Protein AF-A0A8S3ISN5-F1 (afdb_monomer)

Sequence (124 aa):
LTSLTKVQFEDLASYLFDSNIRNSSNRSIRTALAILLCKLRLGLSLNILAVLFQLPDKKAVSRSLKTVRTALITRFVPSNLGFNHITRQEIIDQNTSTMARRLMCDADSNTAIVVIDGTYLYIQ

Foldseek 3Di:
DLPDDPVVLVVLLVLVPPPPPDADPLDDSSLLSVLQSCCVPPVDDLQVSCVVSVNPDSVVNVVSNVRNVVSCVVRVCCCPPDPNNDDQVCQLPPVADQVNCVVPPVSDSNDGDDDDDCPPVDDD

Organism: NCBI:txid392030

Structure (mmCIF, N/CA/C/O backbone):
data_AF-A0A8S3ISN5-F1
#
_entry.id   AF-A0A8S3ISN5-F1
#
loop_
_atom_site.group_PDB
_atom_site.id
_atom_site.type_symbol
_atom_site.label_atom_id
_atom_site.label_alt_id
_atom_site.label_comp_id
_atom_site.label_asym_id
_atom_site.label_entity_id
_atom_site.label_seq_id
_atom_site.pdbx_PDB_ins_code
_atom_site.Cartn_x
_atom_site.Cartn_y
_atom_site.Cartn_z
_atom_site.occupancy
_atom_site.B_iso_or_equiv
_atom_site.auth_seq_id
_atom_site.auth_comp_id
_atom_site.auth_asym_id
_atom_site.auth_atom_id
_atom_site.pdbx_PDB_model_num
ATOM 1 N N . LEU A 1 1 ? -16.695 -1.354 -1.635 1.00 62.44 1 LEU A N 1
ATOM 2 C CA . LEU A 1 1 ? -16.077 -0.586 -0.524 1.00 62.44 1 LEU A CA 1
ATOM 3 C C . LEU A 1 1 ? -14.573 -0.366 -0.721 1.00 62.44 1 LEU A C 1
ATOM 5 O O . LEU A 1 1 ? -14.135 0.764 -0.576 1.00 62.44 1 LEU A O 1
ATOM 9 N N . THR A 1 2 ? -13.796 -1.384 -1.106 1.00 70.06 2 THR A N 1
ATOM 10 C CA . THR A 1 2 ? -12.320 -1.316 -1.206 1.00 70.06 2 THR A CA 1
ATOM 11 C C . THR A 1 2 ? -11.758 -1.294 -2.639 1.00 70.06 2 THR A C 1
ATOM 13 O O . THR A 1 2 ? -10.544 -1.270 -2.803 1.00 70.06 2 THR A O 1
ATOM 16 N N . SER A 1 3 ? -12.618 -1.329 -3.670 1.00 76.12 3 SER A N 1
ATOM 17 C CA . SER A 1 3 ? -12.301 -1.477 -5.115 1.00 76.12 3 SER A CA 1
ATOM 18 C C . SER A 1 3 ? -11.522 -2.729 -5.545 1.00 76.12 3 SER A C 1
ATOM 20 O O . SER A 1 3 ? -11.413 -2.969 -6.740 1.00 76.12 3 SER A O 1
ATOM 22 N N . LEU A 1 4 ? -11.046 -3.549 -4.609 1.00 88.50 4 LEU A N 1
ATOM 23 C CA . LEU A 1 4 ? -10.419 -4.838 -4.894 1.00 88.50 4 LEU A CA 1
ATOM 24 C C . LEU A 1 4 ? -11.471 -5.943 -5.028 1.00 88.50 4 LEU A C 1
ATOM 26 O O . LEU A 1 4 ? -12.465 -5.961 -4.293 1.00 88.50 4 LEU A O 1
ATOM 30 N N . THR A 1 5 ? -11.219 -6.897 -5.924 1.00 92.31 5 THR A N 1
ATOM 31 C CA . THR A 1 5 ? -11.933 -8.180 -5.923 1.00 92.31 5 THR A CA 1
ATOM 32 C C . THR A 1 5 ? -11.591 -8.980 -4.663 1.00 92.31 5 THR A C 1
ATOM 34 O O . THR A 1 5 ? -10.591 -8.718 -3.990 1.00 92.31 5 THR A O 1
ATOM 37 N N . LYS A 1 6 ? -12.399 -9.998 -4.343 1.00 89.94 6 LYS A N 1
ATOM 38 C CA . LYS A 1 6 ? -12.127 -10.889 -3.203 1.00 89.94 6 LYS A CA 1
ATOM 39 C C . LYS A 1 6 ? -10.752 -11.558 -3.316 1.00 89.94 6 LYS A C 1
ATOM 41 O O . LYS A 1 6 ? -10.039 -11.632 -2.325 1.00 89.94 6 LYS A O 1
ATOM 46 N N . VAL A 1 7 ? -10.382 -12.003 -4.518 1.00 93.94 7 VAL A N 1
ATOM 47 C CA . VAL A 1 7 ? -9.097 -12.673 -4.772 1.00 93.94 7 VAL A CA 1
ATOM 48 C C . VAL A 1 7 ? -7.934 -11.718 -4.516 1.00 93.94 7 VAL A C 1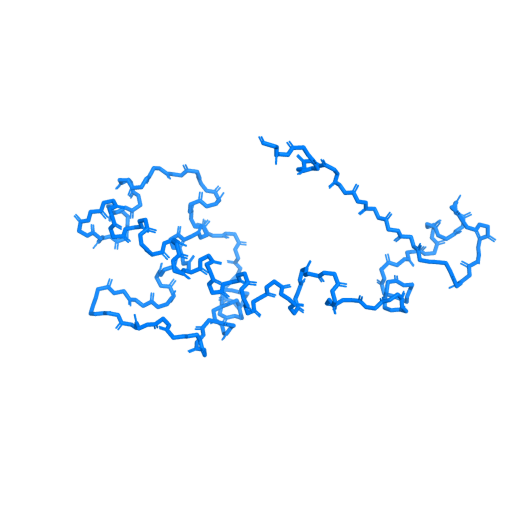
ATOM 50 O O . VAL A 1 7 ? -7.049 -12.046 -3.739 1.00 93.94 7 VAL A O 1
ATOM 53 N N . GLN A 1 8 ? -7.984 -10.505 -5.072 1.00 91.88 8 GLN A N 1
ATOM 54 C CA . GLN A 1 8 ? -6.950 -9.485 -4.846 1.00 91.88 8 GLN A CA 1
ATOM 55 C C . GLN A 1 8 ? -6.843 -9.067 -3.377 1.00 91.88 8 GLN A C 1
ATOM 57 O O . GLN A 1 8 ? -5.760 -8.764 -2.886 1.00 91.88 8 GLN A O 1
ATOM 62 N N . PHE A 1 9 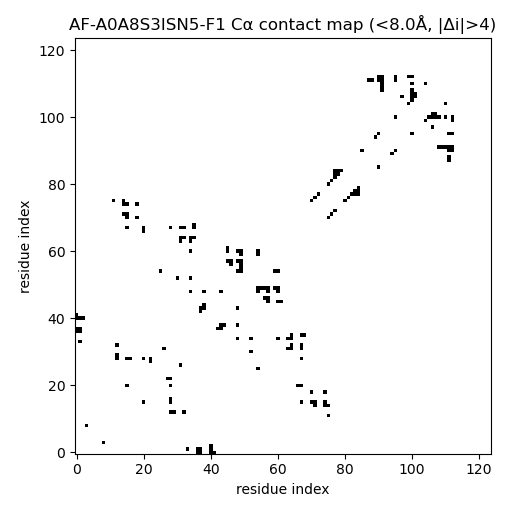? -7.969 -9.023 -2.662 1.00 92.81 9 PHE A N 1
ATOM 63 C CA . PHE A 1 9 ? -7.960 -8.714 -1.238 1.00 92.81 9 PHE A CA 1
ATOM 64 C C . PHE A 1 9 ? -7.261 -9.807 -0.421 1.00 92.81 9 PHE A C 1
ATOM 66 O O . PHE A 1 9 ? -6.469 -9.482 0.461 1.00 92.81 9 PHE A O 1
ATOM 73 N N . GLU A 1 10 ? -7.549 -11.081 -0.694 1.00 91.56 10 GLU A N 1
ATOM 74 C CA . GLU A 1 10 ? -6.899 -12.197 0.003 1.00 91.56 10 GLU A CA 1
ATOM 75 C C . GLU A 1 10 ? -5.416 -12.311 -0.366 1.00 91.56 10 GLU A C 1
ATOM 77 O O . GLU A 1 10 ? -4.597 -12.555 0.517 1.00 91.56 10 GLU A O 1
ATOM 82 N N . ASP A 1 11 ? -5.062 -12.049 -1.624 1.00 91.75 11 ASP A N 1
ATOM 83 C CA . ASP A 1 11 ? -3.672 -11.964 -2.071 1.00 91.75 11 ASP A CA 1
ATOM 84 C C . ASP A 1 11 ? -2.907 -10.876 -1.303 1.00 91.75 11 ASP A C 1
ATOM 86 O O . ASP A 1 11 ? -1.902 -11.156 -0.655 1.00 91.75 11 ASP A O 1
ATOM 90 N N . LEU A 1 12 ? -3.454 -9.659 -1.218 1.00 90.88 12 LEU A N 1
ATOM 91 C CA . LEU A 1 12 ? -2.860 -8.583 -0.419 1.00 90.88 12 LEU A CA 1
ATOM 92 C C . LEU A 1 12 ? -2.787 -8.927 1.080 1.00 90.88 12 LEU A C 1
ATOM 94 O O . LEU A 1 12 ? -1.824 -8.564 1.758 1.00 90.88 12 LEU A O 1
ATOM 98 N N . ALA A 1 13 ? -3.799 -9.615 1.614 1.00 90.69 13 ALA A N 1
ATOM 99 C CA . ALA A 1 13 ? -3.800 -10.069 3.001 1.00 90.69 13 ALA A CA 1
ATOM 100 C C . ALA A 1 13 ? -2.724 -11.135 3.266 1.00 90.69 13 ALA A C 1
ATOM 102 O O . ALA A 1 13 ? -2.210 -11.190 4.385 1.00 90.69 13 ALA A O 1
ATOM 103 N N . SER A 1 14 ? -2.347 -11.928 2.256 1.00 90.94 14 SER A N 1
ATOM 104 C CA . SER A 1 14 ? -1.326 -12.972 2.378 1.00 90.94 14 SER A CA 1
ATOM 105 C C . SER A 1 14 ? 0.037 -12.416 2.800 1.00 90.94 14 SER A C 1
ATOM 107 O O . SER A 1 14 ? 0.641 -12.932 3.738 1.00 90.94 14 SER A O 1
ATOM 109 N N . TYR A 1 15 ? 0.434 -11.262 2.251 1.00 87.75 15 TYR A N 1
ATOM 110 C CA . TYR A 1 15 ? 1.654 -10.536 2.631 1.00 87.75 15 TYR A CA 1
ATOM 111 C C . TYR A 1 15 ? 1.678 -10.078 4.098 1.00 87.75 15 TYR A C 1
ATOM 113 O O . TYR A 1 15 ? 2.724 -9.676 4.614 1.00 87.75 15 TYR A O 1
ATOM 121 N N . LEU A 1 16 ? 0.525 -10.085 4.772 1.00 86.00 16 LEU A N 1
ATOM 122 C CA . LEU A 1 16 ? 0.374 -9.632 6.149 1.00 86.00 16 LEU A CA 1
ATOM 123 C C . LEU A 1 16 ? 0.263 -10.785 7.153 1.00 86.00 16 LEU A C 1
ATOM 125 O O . LEU A 1 16 ? 0.434 -10.527 8.344 1.00 86.00 16 LEU A O 1
ATOM 129 N N . PHE A 1 17 ? 0.003 -12.030 6.741 1.00 75.94 17 PHE A N 1
ATOM 130 C CA . PHE A 1 17 ? -0.175 -13.133 7.699 1.00 75.94 17 PHE A CA 1
ATOM 131 C C . PHE A 1 17 ? 1.111 -13.504 8.447 1.00 75.94 17 PHE A C 1
ATOM 133 O O . PHE A 1 17 ? 1.036 -13.818 9.632 1.00 75.94 17 PHE A O 1
ATOM 140 N N . ASP A 1 18 ? 2.275 -13.342 7.817 1.00 66.88 18 ASP A N 1
ATOM 141 C CA . ASP A 1 18 ? 3.585 -13.579 8.448 1.00 66.88 18 ASP A CA 1
ATOM 142 C C . ASP A 1 18 ? 4.119 -12.364 9.221 1.00 66.88 18 ASP A C 1
ATOM 144 O O . ASP A 1 18 ? 5.216 -12.376 9.789 1.00 66.88 18 ASP A O 1
ATOM 148 N N . SER A 1 19 ? 3.367 -11.262 9.238 1.00 63.69 19 SER A N 1
ATOM 149 C CA . SER A 1 19 ? 3.731 -10.101 10.038 1.00 63.69 19 SER A CA 1
ATOM 150 C C . SER A 1 19 ? 3.280 -10.308 11.488 1.00 63.69 19 SER A C 1
ATOM 152 O O . SER A 1 19 ? 2.208 -10.848 11.739 1.00 63.69 19 SER A O 1
ATOM 154 N N . ASN A 1 20 ? 4.077 -9.850 12.464 1.00 61.88 20 ASN A N 1
ATOM 155 C CA . ASN A 1 20 ? 3.795 -9.927 13.913 1.00 61.88 20 ASN A CA 1
ATOM 156 C C . ASN A 1 20 ? 2.550 -9.112 14.361 1.00 61.88 20 ASN A C 1
ATOM 158 O O . ASN A 1 20 ? 2.467 -8.631 15.495 1.00 61.88 20 ASN A O 1
ATOM 162 N N . ILE A 1 21 ? 1.570 -8.908 13.479 1.00 63.66 21 ILE A N 1
ATOM 163 C CA . ILE A 1 21 ? 0.274 -8.324 13.788 1.00 63.66 21 ILE A CA 1
ATOM 164 C C . ILE A 1 21 ? -0.497 -9.349 14.614 1.00 63.66 21 ILE A C 1
ATOM 166 O O . ILE A 1 21 ? -1.147 -10.251 14.094 1.00 63.66 21 ILE A O 1
ATOM 170 N N . ARG A 1 22 ? -0.435 -9.192 15.938 1.00 58.91 22 ARG A N 1
ATOM 171 C CA . ARG A 1 22 ? -1.279 -9.962 16.849 1.00 58.91 22 ARG A CA 1
ATOM 172 C C . ARG A 1 22 ? -2.745 -9.727 16.491 1.00 58.91 22 ARG A C 1
ATOM 174 O O . ARG A 1 22 ? -3.235 -8.600 16.590 1.00 58.91 22 ARG A O 1
ATOM 181 N N . ASN A 1 23 ? -3.442 -10.800 16.123 1.00 60.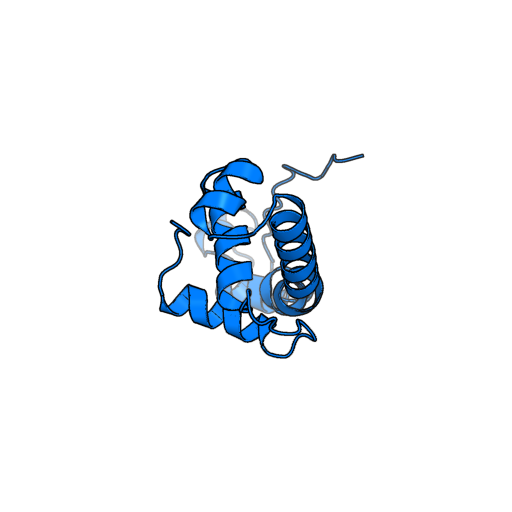03 23 ASN A N 1
ATOM 182 C CA . ASN A 1 23 ? -4.898 -10.810 16.163 1.00 60.03 23 ASN A CA 1
ATOM 183 C C . ASN A 1 23 ? -5.321 -10.485 17.601 1.00 60.03 23 ASN A C 1
ATOM 185 O O . ASN A 1 23 ? -4.791 -11.057 18.555 1.00 60.03 23 ASN A O 1
ATOM 189 N N . SER A 1 24 ? -6.242 -9.541 17.762 1.00 60.94 24 SER A N 1
ATOM 190 C CA . SER A 1 24 ? -6.904 -9.316 19.045 1.00 60.94 24 SER A CA 1
ATOM 191 C C . SER A 1 24 ? -8.334 -9.827 18.961 1.00 60.94 24 SER A C 1
ATOM 193 O O . SER A 1 24 ? -8.876 -9.987 17.867 1.00 60.94 24 SER A O 1
ATOM 195 N N . SER A 1 25 ? -8.967 -10.044 20.114 1.00 52.62 25 SER A N 1
ATOM 196 C CA . SER A 1 25 ? -10.373 -10.463 20.204 1.00 52.62 25 SER A CA 1
ATOM 197 C C . SER A 1 25 ? -11.324 -9.591 19.373 1.00 52.62 25 SER A C 1
ATOM 199 O O . SER A 1 25 ? -12.332 -10.082 18.883 1.00 52.62 25 SER A O 1
ATOM 201 N N . ASN A 1 26 ? -10.964 -8.322 19.150 1.00 52.66 26 ASN A N 1
ATOM 202 C CA . ASN A 1 26 ? -11.782 -7.342 18.435 1.00 52.66 26 ASN A CA 1
ATOM 203 C C . ASN A 1 26 ? -11.238 -6.987 17.037 1.00 52.66 26 ASN A C 1
ATOM 205 O O . ASN A 1 26 ? -11.710 -6.028 16.424 1.00 52.66 26 ASN A O 1
ATOM 209 N N . ARG A 1 27 ? -10.191 -7.665 16.539 1.00 64.44 27 ARG A N 1
ATOM 210 C CA . ARG A 1 27 ? -9.544 -7.295 15.271 1.00 64.44 27 ARG A CA 1
ATOM 211 C C . ARG A 1 27 ? -8.762 -8.437 14.636 1.00 64.44 27 ARG A C 1
ATOM 213 O O . ARG A 1 27 ? -7.717 -8.842 15.143 1.00 64.44 27 ARG A O 1
ATOM 220 N N . SER A 1 28 ? -9.193 -8.813 13.436 1.00 80.25 28 SER A N 1
ATOM 221 C CA . SER A 1 28 ? -8.391 -9.618 12.514 1.00 80.25 28 SER A CA 1
ATOM 222 C C . SER A 1 28 ? -7.519 -8.742 11.604 1.00 80.25 28 SER A C 1
ATOM 224 O O . SER A 1 28 ? -7.849 -7.578 11.341 1.00 80.25 28 SER A O 1
ATOM 226 N N . ILE A 1 29 ? -6.440 -9.315 11.065 1.00 86.06 29 ILE A N 1
ATOM 227 C CA . ILE A 1 29 ? -5.620 -8.703 10.000 1.00 86.06 29 ILE A CA 1
ATOM 228 C C . ILE A 1 29 ? -6.497 -8.241 8.822 1.00 86.06 29 ILE A C 1
ATOM 230 O O . ILE A 1 29 ? -6.348 -7.114 8.348 1.00 86.06 29 ILE A O 1
ATOM 234 N N . ARG A 1 30 ? -7.482 -9.057 8.418 1.00 89.19 30 ARG A N 1
ATOM 235 C CA . ARG A 1 30 ? -8.436 -8.727 7.345 1.00 89.19 30 ARG A CA 1
ATOM 236 C C . ARG A 1 30 ? -9.255 -7.483 7.669 1.00 89.19 30 ARG A C 1
ATOM 238 O O . ARG A 1 30 ? -9.369 -6.588 6.839 1.00 89.19 30 ARG A O 1
ATOM 245 N N . THR A 1 31 ? -9.787 -7.386 8.887 1.00 90.00 31 THR A N 1
ATOM 246 C CA . THR A 1 31 ? -10.544 -6.206 9.327 1.00 90.00 31 THR A CA 1
ATOM 247 C C . THR A 1 31 ? -9.665 -4.958 9.286 1.00 90.00 31 THR A C 1
ATOM 249 O O . THR A 1 31 ? -10.087 -3.915 8.796 1.00 90.00 31 THR A O 1
ATOM 252 N N . ALA A 1 32 ? -8.421 -5.055 9.759 1.00 90.44 32 ALA A N 1
ATOM 253 C CA . ALA A 1 32 ? -7.494 -3.930 9.752 1.00 90.44 32 ALA A CA 1
ATOM 254 C C . ALA A 1 32 ? -7.127 -3.482 8.324 1.00 90.44 32 ALA A C 1
ATOM 256 O O . ALA A 1 32 ? -7.101 -2.279 8.052 1.00 90.44 32 ALA A O 1
ATOM 257 N N . LEU A 1 33 ? -6.915 -4.431 7.407 1.00 92.44 33 LEU A N 1
ATOM 258 C CA . LEU A 1 33 ? -6.688 -4.156 5.989 1.00 92.44 33 LEU A CA 1
ATOM 259 C C . LEU A 1 33 ? -7.914 -3.506 5.336 1.00 92.44 33 LEU A C 1
ATOM 261 O O . LEU A 1 33 ? -7.787 -2.496 4.646 1.00 92.44 33 LEU A O 1
ATOM 265 N N . ALA A 1 34 ? -9.114 -4.017 5.612 1.00 92.94 34 ALA A N 1
ATOM 266 C CA . ALA A 1 34 ? -10.359 -3.443 5.114 1.00 92.94 34 ALA A CA 1
ATOM 267 C C . ALA A 1 34 ? -10.564 -1.994 5.593 1.00 92.94 34 ALA A C 1
ATOM 269 O O . ALA A 1 34 ? -10.960 -1.143 4.797 1.00 92.94 34 ALA A O 1
ATOM 270 N N . ILE A 1 35 ? -10.234 -1.684 6.854 1.00 93.62 35 ILE A N 1
ATOM 271 C CA . ILE A 1 35 ? -10.280 -0.311 7.386 1.00 9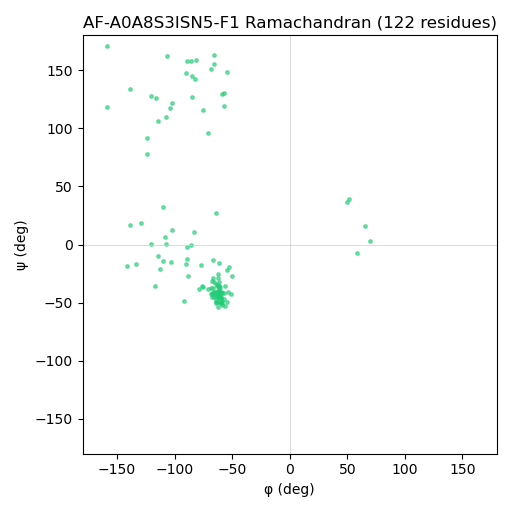3.62 35 ILE A CA 1
ATOM 272 C C . ILE A 1 35 ? -9.353 0.615 6.588 1.00 93.62 35 ILE A C 1
ATOM 274 O O . ILE A 1 35 ? -9.761 1.722 6.228 1.00 93.62 35 ILE A O 1
ATOM 278 N N . LEU A 1 36 ? -8.123 0.176 6.294 1.00 94.00 36 LEU A N 1
ATOM 279 C CA . LEU A 1 36 ? -7.165 0.955 5.505 1.00 94.00 36 LEU A CA 1
ATOM 280 C C . LEU A 1 36 ? -7.682 1.217 4.090 1.00 94.00 36 LEU A C 1
ATOM 282 O O . LEU A 1 36 ? -7.699 2.364 3.647 1.00 94.00 36 LEU A O 1
ATOM 286 N N . LEU A 1 37 ? -8.151 0.177 3.406 1.00 94.44 37 LEU A N 1
ATOM 287 C CA . LEU A 1 37 ? -8.663 0.296 2.043 1.00 94.44 37 LEU A CA 1
ATOM 288 C C . LEU A 1 37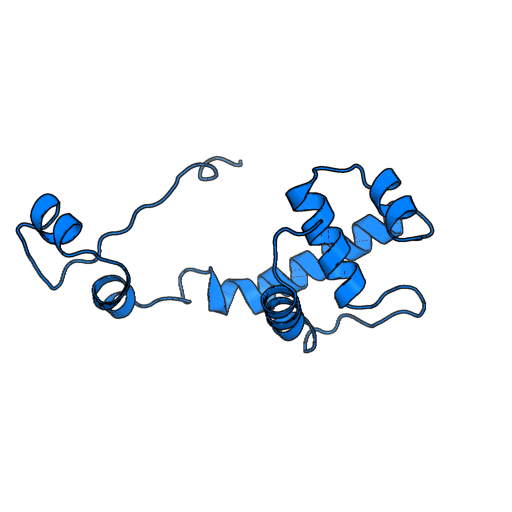 ? -9.910 1.190 1.978 1.00 94.44 37 LEU A C 1
ATOM 290 O O . LEU A 1 37 ? -10.008 2.036 1.093 1.00 94.44 37 LEU A O 1
ATOM 294 N N . CYS A 1 38 ? -10.827 1.080 2.944 1.00 94.12 38 CYS A N 1
ATOM 295 C CA . CYS A 1 38 ? -11.963 1.997 3.058 1.00 94.12 38 CYS A CA 1
ATOM 296 C C . CYS A 1 38 ? -11.511 3.442 3.301 1.00 94.12 38 CYS A C 1
ATOM 298 O O . CYS A 1 38 ? -12.052 4.359 2.684 1.00 94.12 38 CYS A O 1
ATOM 300 N N . LYS A 1 39 ? -10.509 3.667 4.165 1.00 94.69 39 LYS A N 1
ATOM 301 C CA . LYS A 1 39 ? -9.965 5.010 4.416 1.00 94.69 39 LYS A CA 1
ATOM 302 C C . LYS A 1 39 ? -9.390 5.631 3.142 1.00 94.69 39 LYS A C 1
ATOM 304 O O . LYS A 1 39 ? -9.673 6.796 2.878 1.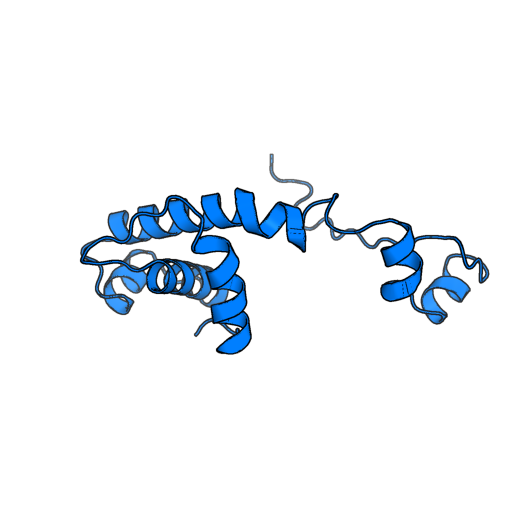00 94.69 39 LYS A O 1
ATOM 309 N N . LEU A 1 40 ? -8.617 4.867 2.371 1.00 92.62 40 LEU A N 1
ATOM 310 C CA . LEU A 1 40 ? -8.010 5.327 1.119 1.00 92.62 40 LEU A CA 1
ATOM 311 C C . LEU A 1 40 ? -9.059 5.574 0.030 1.00 92.62 40 LEU A C 1
ATOM 313 O O . LEU A 1 40 ? -9.000 6.587 -0.657 1.00 92.62 40 LEU A O 1
ATOM 317 N N . ARG A 1 41 ? -10.046 4.680 -0.107 1.00 91.94 41 ARG A N 1
ATOM 318 C CA . ARG A 1 41 ? -11.031 4.758 -1.193 1.00 91.94 41 ARG A CA 1
ATOM 319 C C . ARG A 1 41 ? -12.101 5.824 -0.980 1.00 91.94 41 ARG A C 1
ATOM 321 O O . ARG A 1 41 ? -12.581 6.387 -1.963 1.00 91.94 41 ARG A O 1
ATOM 328 N N . LEU A 1 42 ? -12.514 6.031 0.272 1.00 92.56 42 LEU A N 1
ATOM 329 C CA . LEU A 1 42 ? -13.674 6.855 0.630 1.00 92.56 42 LEU A CA 1
ATOM 330 C C . LEU A 1 42 ? -13.319 8.123 1.418 1.00 92.56 42 LEU A C 1
ATOM 332 O O . LEU A 1 42 ? -14.197 8.937 1.679 1.00 92.56 42 LEU A O 1
ATOM 336 N N . GLY A 1 43 ? -12.075 8.283 1.879 1.00 91.81 43 GLY A N 1
ATOM 337 C CA . GLY A 1 43 ? -11.641 9.474 2.619 1.00 91.81 43 GLY A CA 1
ATOM 338 C C . GLY A 1 43 ? -12.233 9.639 4.030 1.00 91.81 43 GLY A C 1
ATOM 339 O O . GLY A 1 43 ? -11.906 10.610 4.711 1.00 91.81 43 GLY A O 1
ATOM 340 N N . LEU A 1 44 ? -13.034 8.685 4.519 1.00 93.75 44 LEU A N 1
ATOM 341 C CA . LEU A 1 44 ? -13.845 8.799 5.745 1.00 93.75 44 LEU A CA 1
ATOM 342 C C . LEU A 1 44 ? -13.059 9.181 7.009 1.00 93.75 44 LEU A C 1
ATOM 344 O O . LEU A 1 44 ? -11.900 8.799 7.196 1.00 93.75 44 LEU A O 1
ATOM 348 N N . SER A 1 45 ? -13.706 9.899 7.930 1.00 96.56 45 SER A N 1
ATOM 349 C CA . SER A 1 45 ? -13.113 10.230 9.231 1.00 96.56 45 SER A CA 1
ATOM 350 C C . SER A 1 45 ? -12.897 8.975 10.092 1.00 96.56 45 SER A C 1
ATOM 352 O O . SER A 1 45 ? -13.585 7.964 9.940 1.00 96.56 45 SER A O 1
ATOM 354 N N . LEU A 1 46 ? -11.950 9.035 11.036 1.00 96.31 46 LEU A N 1
ATOM 355 C CA . LEU A 1 46 ? -11.678 7.903 11.933 1.00 96.31 46 LEU A CA 1
ATOM 356 C C . LEU A 1 46 ? -12.882 7.548 12.818 1.00 96.31 46 LEU A C 1
ATOM 358 O O . LEU A 1 46 ? -13.038 6.386 13.175 1.00 96.31 46 LEU A O 1
ATOM 362 N N . ASN A 1 47 ? -13.737 8.522 13.146 1.00 97.19 47 ASN A N 1
ATOM 363 C CA . ASN A 1 47 ? -14.964 8.282 13.907 1.00 97.19 47 ASN A CA 1
ATOM 364 C C . ASN A 1 47 ? -15.969 7.463 13.086 1.00 97.19 47 ASN A C 1
ATOM 366 O O . ASN A 1 47 ? -16.506 6.483 13.588 1.00 97.19 47 ASN A O 1
ATOM 370 N N . ILE A 1 48 ? -16.171 7.816 11.810 1.00 96.44 48 ILE A N 1
ATOM 371 C CA . ILE A 1 48 ? -17.072 7.070 10.918 1.00 96.44 48 ILE A CA 1
ATOM 372 C C . ILE A 1 48 ? -16.553 5.643 10.721 1.00 96.44 48 ILE A C 1
ATOM 374 O O . ILE A 1 48 ? -17.319 4.690 10.806 1.00 96.44 48 ILE A O 1
ATOM 378 N N . LEU A 1 49 ? -15.243 5.473 10.524 1.00 95.38 49 LEU A N 1
ATOM 379 C CA . LEU A 1 49 ? -14.638 4.143 10.425 1.00 95.38 49 LEU A CA 1
ATOM 380 C C . LEU A 1 49 ? -14.792 3.332 11.719 1.00 95.38 49 LEU A C 1
ATOM 382 O O . LEU A 1 49 ? -14.987 2.124 11.641 1.00 95.38 49 LEU A O 1
ATOM 386 N N . ALA A 1 50 ? -14.729 3.966 12.894 1.00 95.19 50 ALA A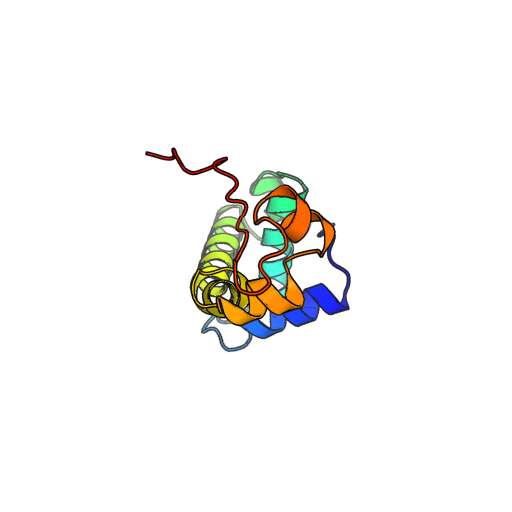 N 1
ATOM 387 C CA . ALA A 1 50 ? -14.958 3.269 14.158 1.00 95.19 50 ALA A CA 1
ATOM 388 C C . ALA A 1 50 ? -16.384 2.708 14.227 1.00 95.19 50 ALA A C 1
ATOM 390 O O . ALA A 1 50 ? -16.552 1.539 14.552 1.00 95.19 50 ALA A O 1
ATOM 391 N N . VAL A 1 51 ? -17.385 3.498 13.827 1.00 95.19 51 VAL A N 1
ATOM 392 C CA . VAL A 1 51 ? -18.786 3.055 13.767 1.00 95.19 51 VAL A CA 1
ATOM 393 C C . VAL A 1 51 ? -18.974 1.936 12.737 1.00 95.19 51 VAL A C 1
ATOM 395 O O . VAL A 1 51 ? -19.509 0.884 13.072 1.00 95.19 51 VAL A O 1
ATOM 398 N N . LEU A 1 52 ? -18.482 2.118 11.506 1.00 94.00 52 LEU A N 1
ATOM 399 C CA . LEU A 1 52 ? -18.647 1.143 10.416 1.00 94.00 52 LEU A CA 1
ATOM 400 C C . LEU A 1 52 ? -18.035 -0.226 10.729 1.00 94.00 52 LEU A C 1
ATOM 402 O O . LEU A 1 52 ? -18.583 -1.250 10.334 1.00 94.00 52 LEU A O 1
ATOM 406 N N . PHE A 1 53 ? -16.896 -0.239 11.420 1.00 91.94 53 PHE A N 1
ATOM 407 C CA . PHE A 1 53 ? -16.177 -1.463 11.772 1.00 91.94 53 PHE A CA 1
ATOM 408 C C . PHE A 1 53 ? -16.391 -1.890 13.229 1.00 91.94 53 PHE A C 1
ATOM 410 O O . PHE A 1 53 ? -15.662 -2.757 13.708 1.00 91.94 53 PHE A O 1
ATOM 417 N N . GLN A 1 54 ? -17.363 -1.288 13.926 1.00 93.06 54 GLN A N 1
ATOM 418 C CA . GLN A 1 54 ? -17.730 -1.609 15.312 1.00 93.06 54 GLN A CA 1
ATOM 419 C C . GLN A 1 54 ? -16.526 -1.605 16.272 1.00 93.06 54 GLN A C 1
ATOM 421 O O . GLN A 1 54 ? -16.383 -2.450 17.154 1.00 93.06 54 GLN A O 1
ATOM 426 N N . LEU A 1 55 ? -15.620 -0.645 16.083 1.00 90.88 55 LEU A N 1
ATOM 427 C CA . LEU A 1 55 ? -14.471 -0.432 16.952 1.00 90.88 55 LEU A CA 1
ATOM 428 C C . LEU A 1 55 ? -14.824 0.550 18.076 1.00 90.88 55 LEU A C 1
ATOM 430 O O . LEU A 1 55 ? -15.584 1.490 17.852 1.00 90.88 55 LEU A O 1
ATOM 434 N N . PRO A 1 56 ? -14.221 0.393 19.269 1.00 91.06 56 PRO A N 1
ATOM 435 C CA . PRO A 1 56 ? -14.625 1.146 20.457 1.00 91.06 56 PRO A CA 1
ATOM 436 C C . PRO A 1 56 ? -14.372 2.652 20.338 1.00 91.06 56 PRO A C 1
ATOM 438 O O . PRO A 1 56 ? -15.110 3.448 20.906 1.00 91.06 56 PRO A O 1
ATOM 441 N N . ASP A 1 57 ? -13.320 3.062 19.621 1.00 93.62 57 ASP A N 1
ATOM 442 C CA . ASP A 1 57 ? -12.981 4.472 19.450 1.00 93.62 57 ASP A CA 1
ATOM 443 C C . ASP A 1 57 ? -12.101 4.735 18.209 1.00 93.62 57 ASP A C 1
ATOM 445 O O . ASP A 1 57 ? -11.539 3.834 17.571 1.00 93.62 57 ASP A O 1
ATOM 449 N N . LYS A 1 58 ? -11.911 6.023 17.892 1.00 94.69 58 LYS A N 1
ATOM 450 C CA . LYS A 1 58 ? -11.003 6.479 16.825 1.00 94.69 58 LYS A CA 1
ATOM 451 C C . LYS A 1 58 ? -9.534 6.112 17.064 1.00 94.69 58 LYS A C 1
ATOM 453 O O . LYS A 1 58 ? -8.763 6.020 16.106 1.00 94.69 58 LYS A O 1
ATOM 458 N N . LYS A 1 59 ? -9.116 5.916 18.322 1.00 94.12 59 LYS A N 1
ATOM 459 C CA . LYS A 1 59 ? -7.733 5.547 18.668 1.00 94.12 59 LYS A CA 1
ATOM 460 C C . LYS A 1 59 ? -7.459 4.105 18.245 1.00 94.12 59 LYS A C 1
ATOM 462 O O . LYS A 1 59 ? -6.386 3.817 17.719 1.00 94.12 59 LYS A O 1
ATOM 467 N N . ALA A 1 60 ? -8.429 3.208 18.399 1.00 90.56 60 ALA A N 1
ATOM 468 C CA . ALA A 1 60 ? -8.387 1.849 17.903 1.00 90.56 60 ALA A CA 1
ATOM 469 C C . ALA A 1 60 ? -8.214 1.865 16.383 1.00 90.56 60 ALA A C 1
ATOM 471 O O . ALA A 1 60 ? -7.250 1.269 15.900 1.00 90.56 60 ALA A O 1
ATOM 472 N N . VAL A 1 61 ? -9.046 2.603 15.643 1.00 93.69 61 VAL A N 1
ATOM 473 C CA . VAL A 1 61 ? -8.905 2.753 14.181 1.00 93.69 61 VAL A CA 1
ATOM 474 C C . VAL A 1 61 ? -7.503 3.245 13.808 1.00 93.69 61 VAL A C 1
ATOM 476 O O . VAL A 1 61 ? -6.831 2.611 12.999 1.00 93.69 61 VAL A O 1
ATOM 479 N N . SER A 1 62 ? -7.018 4.312 14.453 1.00 94.06 62 SER A N 1
ATOM 480 C CA . SER A 1 62 ? -5.683 4.876 14.204 1.00 94.06 62 SER A CA 1
ATOM 481 C C . SER A 1 62 ? -4.559 3.853 14.414 1.00 94.06 62 SER A C 1
ATOM 483 O O . SER A 1 62 ? -3.715 3.666 13.537 1.00 94.06 62 SER A O 1
ATOM 485 N N . ARG A 1 63 ? -4.588 3.104 15.527 1.00 91.06 63 ARG A N 1
ATOM 486 C CA . ARG A 1 63 ? -3.634 2.008 15.779 1.00 91.06 63 ARG A CA 1
ATOM 487 C C . ARG A 1 63 ? -3.701 0.940 14.686 1.00 91.06 63 ARG A C 1
ATOM 489 O O . ARG A 1 63 ? -2.663 0.480 14.236 1.00 91.06 63 ARG A O 1
ATOM 496 N N . SER A 1 64 ? -4.910 0.578 14.246 1.00 89.88 64 SER A N 1
ATOM 497 C CA . SER A 1 64 ? -5.141 -0.371 13.140 1.00 89.88 64 SER A CA 1
ATOM 498 C C . SER A 1 64 ? -4.440 0.066 11.864 1.00 89.88 64 SER A C 1
ATOM 500 O O . SER A 1 64 ? -3.659 -0.688 11.290 1.00 89.88 64 SER A O 1
ATOM 502 N N . LEU A 1 65 ? -4.693 1.312 11.461 1.00 92.44 65 LEU A N 1
ATOM 503 C CA . LEU A 1 65 ? -4.125 1.903 10.258 1.00 92.44 65 LEU A CA 1
ATOM 504 C C . LEU A 1 65 ? -2.601 1.956 10.335 1.00 92.44 65 LEU A C 1
ATOM 506 O O . LEU A 1 65 ? -1.937 1.570 9.379 1.00 92.44 65 LEU A O 1
ATOM 510 N N . LYS A 1 66 ? -2.047 2.390 11.476 1.00 91.38 66 LYS A N 1
ATOM 511 C CA . LYS A 1 66 ? -0.595 2.457 11.678 1.00 91.38 66 LYS A CA 1
ATOM 512 C C . LYS A 1 66 ? 0.046 1.078 11.532 1.00 91.38 66 LYS A C 1
ATOM 514 O O . LYS A 1 66 ? 0.991 0.935 10.766 1.00 91.38 66 LYS A O 1
ATOM 519 N N . THR A 1 67 ? -0.495 0.067 12.209 1.00 89.00 67 THR A N 1
ATOM 520 C CA . THR A 1 67 ? 0.036 -1.300 12.172 1.00 89.00 67 THR A CA 1
ATOM 521 C C . THR A 1 67 ? 0.020 -1.889 10.762 1.00 89.00 67 THR A C 1
ATOM 523 O O . THR A 1 67 ? 1.056 -2.354 10.293 1.00 89.00 67 THR A O 1
ATOM 526 N N . VAL A 1 68 ? -1.117 -1.829 10.059 1.00 91.38 68 VAL A N 1
ATOM 527 C CA . VAL A 1 68 ? -1.216 -2.381 8.696 1.00 91.38 68 VAL A CA 1
ATOM 528 C C . VAL A 1 68 ? -0.335 -1.609 7.723 1.00 91.38 68 VAL A C 1
ATOM 530 O O . VAL A 1 68 ? 0.352 -2.221 6.913 1.00 91.38 68 VAL A O 1
ATOM 533 N N . ARG A 1 69 ? -0.288 -0.275 7.825 1.00 91.62 69 ARG A N 1
ATOM 534 C CA . ARG A 1 69 ? 0.575 0.547 6.968 1.00 91.62 69 ARG A CA 1
ATOM 535 C C . ARG A 1 69 ? 2.048 0.176 7.137 1.00 91.62 69 ARG A C 1
ATOM 537 O O . ARG A 1 69 ? 2.737 -0.003 6.141 1.00 91.62 69 ARG A O 1
ATOM 544 N N . THR A 1 70 ? 2.524 0.025 8.372 1.00 90.50 70 THR A N 1
ATOM 545 C CA . THR A 1 70 ? 3.908 -0.395 8.640 1.00 90.50 70 THR A CA 1
ATOM 546 C C . THR A 1 70 ? 4.195 -1.796 8.096 1.00 90.50 70 THR A C 1
ATOM 548 O O . THR A 1 70 ? 5.255 -2.021 7.514 1.00 90.50 70 THR A O 1
ATOM 551 N N . ALA A 1 71 ? 3.256 -2.733 8.224 1.00 90.19 71 ALA A N 1
ATOM 552 C CA . ALA A 1 71 ? 3.431 -4.077 7.685 1.00 90.19 71 ALA A CA 1
ATOM 553 C C . ALA A 1 71 ? 3.468 -4.087 6.146 1.00 90.19 71 ALA A C 1
ATOM 555 O O . ALA A 1 71 ? 4.356 -4.701 5.564 1.00 90.19 71 ALA A O 1
ATOM 556 N N . LEU A 1 72 ? 2.597 -3.326 5.477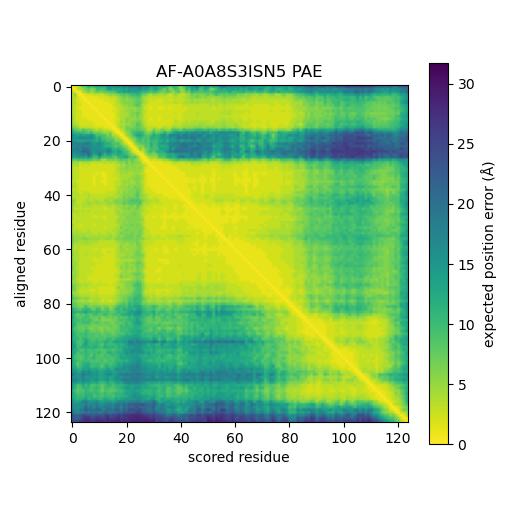 1.00 90.56 72 LEU A N 1
ATOM 557 C CA . LEU A 1 72 ? 2.634 -3.184 4.018 1.00 90.56 72 LEU A CA 1
ATOM 558 C C . LEU A 1 72 ? 3.943 -2.543 3.535 1.00 90.56 72 LEU A C 1
ATOM 560 O O . LEU A 1 72 ? 4.540 -3.034 2.584 1.00 90.56 72 LEU A O 1
ATOM 564 N N . ILE A 1 73 ? 4.434 -1.500 4.212 1.00 89.62 73 ILE A N 1
ATOM 565 C CA . ILE A 1 73 ? 5.717 -0.861 3.866 1.00 89.62 73 ILE A CA 1
ATOM 566 C C . ILE A 1 73 ? 6.891 -1.838 3.988 1.00 89.62 73 ILE A C 1
ATOM 568 O O . ILE A 1 73 ? 7.828 -1.766 3.203 1.00 89.62 73 ILE A O 1
ATOM 572 N N . THR A 1 74 ? 6.856 -2.749 4.959 1.00 88.25 74 THR A N 1
ATOM 573 C CA . THR A 1 74 ? 7.970 -3.677 5.207 1.00 88.25 74 THR A CA 1
ATOM 574 C C . THR A 1 74 ? 7.886 -4.970 4.399 1.00 88.25 74 THR A C 1
ATOM 576 O O . THR A 1 74 ? 8.925 -5.563 4.128 1.00 88.25 74 THR A O 1
ATOM 579 N N . ARG A 1 75 ? 6.684 -5.425 4.020 1.00 87.81 75 ARG A N 1
ATOM 580 C CA . ARG A 1 75 ? 6.476 -6.743 3.388 1.00 87.81 75 ARG A CA 1
ATOM 581 C C . ARG A 1 75 ? 5.928 -6.685 1.970 1.00 87.81 75 ARG A C 1
ATOM 583 O O . ARG A 1 75 ? 6.308 -7.507 1.151 1.00 87.81 75 ARG A O 1
ATOM 590 N N . PHE A 1 76 ? 5.051 -5.730 1.674 1.00 89.06 76 PHE A N 1
ATOM 591 C CA . PHE A 1 76 ? 4.423 -5.625 0.358 1.00 89.06 76 PHE A CA 1
ATOM 592 C C . PHE A 1 76 ? 5.219 -4.711 -0.574 1.00 89.06 76 PHE A C 1
ATOM 594 O O . PHE A 1 76 ? 5.519 -5.090 -1.703 1.00 89.06 76 PHE A O 1
ATOM 601 N N . VAL A 1 77 ? 5.590 -3.517 -0.095 1.00 87.81 77 VAL A N 1
ATOM 602 C CA . VAL A 1 77 ? 6.265 -2.501 -0.915 1.00 87.81 77 VAL A CA 1
ATOM 603 C C . VAL A 1 77 ? 7.584 -3.011 -1.500 1.00 87.81 77 VAL A C 1
ATOM 605 O O . VAL A 1 77 ? 7.737 -2.886 -2.709 1.00 87.81 77 VAL A O 1
ATOM 608 N N . PRO A 1 78 ? 8.514 -3.631 -0.748 1.00 85.81 78 PRO A N 1
ATOM 609 C CA . PRO A 1 78 ? 9.803 -4.032 -1.314 1.00 85.81 78 PRO A CA 1
ATOM 610 C C . PRO A 1 78 ? 9.675 -5.049 -2.452 1.00 85.81 78 PRO A C 1
ATOM 612 O O . PRO A 1 78 ? 10.473 -5.014 -3.381 1.00 85.81 78 PRO A O 1
ATOM 615 N N . SER A 1 79 ? 8.662 -5.915 -2.387 1.00 85.31 79 SER A N 1
ATOM 616 C CA . SER A 1 79 ? 8.439 -6.991 -3.354 1.00 85.31 79 SER A CA 1
ATOM 617 C C . SER A 1 79 ? 7.559 -6.598 -4.539 1.00 85.31 79 SER A C 1
ATOM 619 O O . SER A 1 79 ? 7.562 -7.320 -5.524 1.00 85.31 79 SER A O 1
ATOM 621 N N . ASN A 1 80 ? 6.799 -5.497 -4.457 1.00 84.88 80 ASN A N 1
ATOM 622 C CA . ASN A 1 80 ? 5.791 -5.164 -5.476 1.00 84.88 80 ASN A CA 1
ATOM 623 C C . ASN A 1 80 ? 5.811 -3.708 -5.967 1.00 84.88 80 ASN A C 1
ATOM 625 O O . ASN A 1 80 ? 5.174 -3.415 -6.969 1.00 84.88 80 ASN A O 1
ATOM 629 N N . LEU A 1 81 ? 6.450 -2.777 -5.249 1.00 82.00 81 LEU A N 1
ATOM 630 C CA . LEU A 1 81 ? 6.398 -1.336 -5.561 1.00 82.00 81 LEU A CA 1
ATOM 631 C C . LEU A 1 81 ? 7.729 -0.589 -5.357 1.00 82.00 81 LEU A C 1
ATOM 633 O O . LEU A 1 81 ? 7.885 0.529 -5.838 1.00 82.00 81 LEU A O 1
ATOM 637 N N . GLY A 1 82 ? 8.677 -1.140 -4.596 1.00 73.62 82 GLY A N 1
ATOM 638 C CA . GLY A 1 82 ? 9.957 -0.497 -4.282 1.00 73.62 82 GLY A CA 1
ATOM 639 C C . GLY A 1 82 ? 10.971 -0.662 -5.410 1.00 73.62 82 GLY A C 1
ATOM 640 O O . GLY A 1 82 ? 10.866 -1.595 -6.181 1.00 73.62 82 GLY A O 1
ATOM 641 N N . PHE A 1 83 ? 12.003 0.174 -5.506 1.00 72.12 83 PHE A N 1
ATOM 642 C CA . PHE A 1 83 ? 12.928 0.167 -6.659 1.00 72.12 83 PHE A CA 1
ATOM 643 C C . PHE A 1 83 ? 13.585 -1.184 -6.996 1.00 72.12 83 PHE A C 1
ATOM 645 O O . PHE A 1 83 ? 13.976 -1.397 -8.136 1.00 72.12 83 PHE A O 1
ATOM 652 N N . ASN A 1 84 ? 13.662 -2.101 -6.032 1.00 77.88 84 ASN A N 1
ATOM 653 C CA . ASN A 1 84 ? 14.248 -3.428 -6.215 1.00 77.88 84 ASN A CA 1
ATOM 654 C C . ASN A 1 84 ? 13.246 -4.494 -6.699 1.00 77.88 84 ASN A C 1
ATOM 656 O O . ASN A 1 84 ? 13.650 -5.637 -6.884 1.00 77.88 84 ASN A O 1
ATOM 660 N N . HIS A 1 85 ? 11.959 -4.162 -6.861 1.00 81.62 85 HIS A N 1
ATOM 661 C CA . HIS A 1 85 ? 10.926 -5.135 -7.246 1.00 81.62 85 HIS A CA 1
ATOM 662 C C . HIS A 1 85 ? 10.943 -5.499 -8.734 1.00 81.62 85 HIS A C 1
ATOM 664 O O . HIS A 1 85 ? 10.335 -6.492 -9.114 1.00 81.62 85 HIS A O 1
ATOM 670 N N . ILE A 1 86 ? 11.597 -4.687 -9.569 1.00 86.31 86 ILE A N 1
ATOM 671 C CA . ILE A 1 86 ? 11.629 -4.869 -11.017 1.00 86.31 86 ILE A CA 1
ATOM 672 C C . ILE A 1 86 ? 13.030 -4.593 -11.553 1.00 86.31 86 ILE A C 1
ATOM 674 O O . ILE A 1 86 ? 13.676 -3.604 -11.200 1.00 86.31 86 ILE A O 1
ATOM 678 N N . THR A 1 87 ? 13.515 -5.480 -12.413 1.00 87.94 87 THR A N 1
ATOM 679 C CA . THR A 1 87 ? 14.815 -5.332 -13.065 1.00 87.94 87 THR A CA 1
ATOM 680 C C . THR A 1 87 ? 14.711 -4.489 -14.335 1.00 87.94 87 THR A C 1
ATOM 682 O O . THR A 1 87 ? 13.667 -4.403 -14.982 1.00 87.94 87 THR A O 1
ATOM 685 N N . ARG A 1 88 ? 15.835 -3.902 -14.763 1.00 89.00 88 ARG A N 1
ATOM 686 C CA . ARG A 1 88 ? 15.922 -3.191 -16.051 1.00 89.00 88 ARG A CA 1
ATOM 687 C C . ARG A 1 88 ? 15.460 -4.064 -17.220 1.00 89.00 88 ARG A C 1
ATOM 689 O O . ARG A 1 88 ? 14.794 -3.565 -18.122 1.00 89.00 88 ARG A O 1
ATOM 696 N N . GLN A 1 89 ? 15.831 -5.344 -17.206 1.00 89.06 89 GLN A N 1
ATOM 697 C CA . GLN A 1 89 ? 15.504 -6.266 -18.287 1.00 89.06 89 GLN A CA 1
ATOM 698 C C . GLN A 1 89 ? 13.996 -6.537 -18.342 1.00 89.06 89 GLN A C 1
ATOM 700 O O . GLN A 1 89 ? 13.401 -6.454 -19.410 1.00 89.06 89 GLN A O 1
ATOM 705 N N . GLU A 1 90 ? 13.345 -6.720 -17.192 1.00 87.50 90 GLU A N 1
ATOM 706 C CA . GLU A 1 90 ? 11.883 -6.852 -17.123 1.00 87.50 90 GLU A CA 1
ATOM 707 C C . GLU A 1 90 ? 11.149 -5.579 -17.571 1.00 87.50 90 GLU A C 1
ATOM 709 O O . GLU A 1 90 ? 10.093 -5.667 -18.201 1.00 87.50 90 GLU A O 1
ATOM 714 N N . ILE A 1 91 ? 11.698 -4.386 -17.308 1.00 87.44 91 ILE A N 1
ATOM 715 C CA . ILE A 1 91 ? 11.123 -3.132 -17.828 1.00 87.44 91 ILE A CA 1
ATOM 716 C C . ILE A 1 91 ? 11.145 -3.129 -19.358 1.00 87.44 91 ILE A C 1
ATOM 718 O O . ILE A 1 91 ? 10.149 -2.788 -20.001 1.00 87.44 91 ILE A O 1
ATOM 722 N N . ILE A 1 92 ? 12.275 -3.520 -19.944 1.00 88.75 92 ILE A N 1
ATOM 723 C CA . ILE A 1 92 ? 12.434 -3.589 -21.395 1.00 88.75 92 ILE A CA 1
ATOM 724 C C . ILE A 1 92 ? 11.451 -4.615 -21.959 1.00 88.75 92 ILE A C 1
ATOM 726 O O . ILE A 1 92 ? 10.633 -4.269 -22.812 1.00 88.75 92 ILE A O 1
ATOM 730 N N . ASP A 1 93 ? 11.474 -5.841 -21.447 1.00 87.69 93 ASP A N 1
ATOM 731 C CA . ASP A 1 93 ? 10.778 -6.973 -22.058 1.00 87.69 93 ASP A CA 1
ATOM 732 C C . ASP A 1 93 ? 9.262 -6.945 -21.842 1.00 87.69 93 ASP A C 1
ATOM 734 O O . ASP A 1 93 ? 8.511 -7.309 -22.744 1.00 87.69 93 ASP A O 1
ATOM 738 N N . GLN A 1 94 ? 8.800 -6.494 -20.672 1.00 85.44 94 GLN A N 1
ATOM 739 C CA . GLN A 1 94 ? 7.392 -6.615 -20.272 1.00 85.44 94 GLN A CA 1
ATOM 740 C C . GLN A 1 94 ? 6.657 -5.271 -20.184 1.00 85.44 94 GLN A C 1
ATOM 742 O O . GLN A 1 94 ? 5.431 -5.247 -20.264 1.00 85.44 94 GLN A O 1
ATOM 747 N N . ASN A 1 95 ? 7.376 -4.149 -20.042 1.00 78.88 95 ASN A N 1
ATOM 748 C CA . ASN A 1 95 ? 6.770 -2.840 -19.749 1.00 78.88 95 ASN A CA 1
ATOM 749 C C . ASN A 1 95 ? 7.050 -1.762 -20.808 1.00 78.88 95 ASN A C 1
ATOM 751 O O . ASN A 1 95 ? 6.565 -0.638 -20.682 1.00 78.88 95 ASN A O 1
ATOM 755 N N . THR A 1 96 ? 7.786 -2.086 -21.876 1.00 83.81 96 THR A N 1
ATOM 756 C CA . THR A 1 96 ? 8.109 -1.132 -22.946 1.00 83.81 96 THR A CA 1
ATOM 757 C C . THR A 1 96 ? 7.453 -1.548 -24.262 1.00 83.81 96 THR A C 1
ATOM 759 O O . THR A 1 96 ? 7.903 -2.479 -24.931 1.00 83.81 96 THR A O 1
ATOM 762 N N . SER A 1 97 ? 6.403 -0.830 -24.672 1.00 85.50 97 SER A N 1
ATOM 763 C CA . SER A 1 97 ? 5.686 -1.118 -25.922 1.00 85.50 97 SER A CA 1
ATOM 764 C C . SER A 1 97 ? 6.535 -0.825 -27.165 1.00 85.50 97 SER A C 1
ATOM 766 O O . SER A 1 97 ? 7.366 0.085 -27.178 1.00 85.50 97 SER A O 1
ATOM 768 N N . THR A 1 98 ? 6.279 -1.547 -28.260 1.00 86.88 98 THR A N 1
ATOM 769 C CA . THR A 1 98 ? 6.959 -1.327 -29.550 1.00 86.88 98 THR A CA 1
ATOM 770 C C . THR A 1 98 ? 6.815 0.113 -30.047 1.00 86.88 98 THR A C 1
ATOM 772 O O . THR A 1 98 ? 7.747 0.664 -30.628 1.00 86.88 98 THR A O 1
ATOM 775 N N . MET A 1 99 ? 5.661 0.739 -29.793 1.00 88.31 99 MET A N 1
ATOM 776 C CA . MET A 1 99 ? 5.416 2.138 -30.142 1.00 88.31 99 MET A CA 1
ATOM 777 C C . MET A 1 99 ? 6.343 3.079 -29.363 1.00 88.31 99 MET A C 1
ATOM 779 O O . MET A 1 99 ? 6.986 3.933 -29.965 1.00 88.31 99 MET A O 1
ATOM 783 N N . ALA A 1 100 ? 6.461 2.895 -28.043 1.00 86.94 100 ALA A N 1
ATOM 784 C CA . ALA A 1 100 ? 7.319 3.732 -27.208 1.00 86.94 100 ALA A CA 1
ATOM 785 C C . ALA A 1 100 ? 8.795 3.636 -27.633 1.00 86.94 100 ALA A C 1
ATOM 787 O O . ALA A 1 100 ? 9.465 4.661 -27.735 1.00 86.94 100 ALA A O 1
ATOM 788 N N . ARG A 1 101 ? 9.273 2.432 -27.986 1.00 88.38 101 ARG A N 1
ATOM 789 C CA . ARG A 1 101 ? 10.643 2.226 -28.500 1.00 88.38 101 ARG A CA 1
ATOM 790 C C . ARG A 1 101 ? 10.904 2.985 -29.799 1.00 88.38 101 ARG A C 1
ATOM 792 O O . ARG A 1 101 ? 11.960 3.586 -29.961 1.00 88.38 101 ARG A O 1
ATOM 799 N N . ARG A 1 102 ? 9.947 2.965 -30.732 1.00 89.62 102 ARG A N 1
ATOM 800 C CA . ARG A 1 102 ? 10.075 3.679 -32.014 1.00 89.62 102 ARG A CA 1
ATOM 801 C C . ARG A 1 102 ? 10.084 5.193 -31.841 1.00 89.62 102 ARG A C 1
ATOM 803 O O . ARG A 1 102 ? 10.800 5.862 -32.566 1.00 89.62 102 ARG A O 1
ATOM 810 N N . LEU A 1 103 ? 9.287 5.715 -30.911 1.00 90.81 103 LEU A N 1
ATOM 811 C CA . LEU A 1 103 ? 9.157 7.157 -30.698 1.00 90.81 103 LEU A CA 1
ATOM 812 C C . LEU A 1 103 ? 10.318 7.757 -29.901 1.00 90.81 103 LEU A C 1
ATOM 814 O O . LEU A 1 103 ? 10.716 8.881 -30.178 1.00 90.81 103 LEU A O 1
ATOM 818 N N . MET A 1 104 ? 10.822 7.038 -28.895 1.00 88.00 104 MET A N 1
ATOM 819 C CA . MET A 1 104 ? 11.735 7.605 -27.893 1.00 88.00 104 MET A CA 1
ATOM 820 C C . MET A 1 104 ? 13.173 7.091 -28.011 1.00 88.00 104 MET A C 1
ATOM 822 O O . MET A 1 104 ? 14.059 7.635 -27.358 1.00 88.00 104 MET A O 1
ATOM 826 N N . CYS A 1 105 ? 13.405 6.011 -28.764 1.00 87.00 105 CYS A N 1
ATOM 827 C CA . CYS A 1 105 ? 14.683 5.292 -28.767 1.00 87.00 105 CYS A CA 1
ATOM 828 C C . CYS A 1 105 ? 15.131 4.848 -30.169 1.00 87.00 105 CYS A C 1
ATOM 830 O O . CYS A 1 105 ? 15.938 3.930 -30.264 1.00 87.00 105 CYS A O 1
ATOM 832 N N . ASP A 1 106 ? 14.576 5.409 -31.250 1.00 86.44 106 ASP A N 1
ATOM 833 C CA . ASP A 1 106 ? 14.897 5.032 -32.642 1.00 86.44 106 ASP A CA 1
ATOM 834 C C . ASP A 1 106 ? 14.836 3.516 -32.913 1.00 86.44 106 ASP A C 1
ATOM 836 O O . ASP A 1 106 ? 15.616 2.951 -33.677 1.00 86.44 106 ASP A O 1
ATOM 840 N N . ALA A 1 107 ? 13.874 2.841 -32.275 1.00 81.25 107 ALA A N 1
ATOM 841 C CA . ALA A 1 107 ? 13.697 1.389 -32.308 1.00 81.25 107 ALA A CA 1
ATOM 842 C C . ALA A 1 107 ? 14.825 0.558 -31.659 1.00 81.25 107 ALA A C 1
ATOM 844 O O . ALA A 1 107 ? 14.841 -0.664 -31.840 1.00 81.25 107 ALA A O 1
ATOM 845 N N . ASP A 1 108 ? 15.696 1.160 -30.839 1.00 85.81 1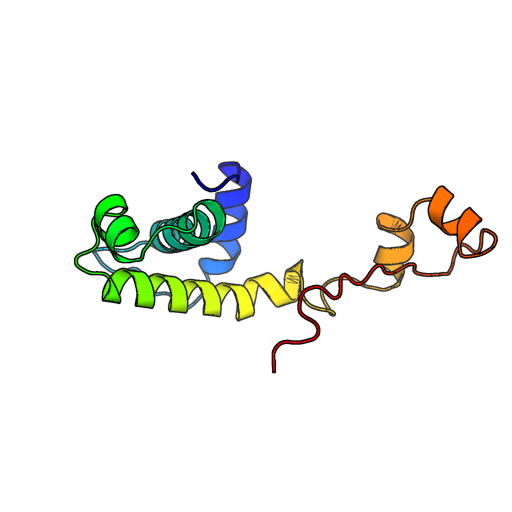08 ASP A N 1
ATOM 846 C CA . ASP A 1 108 ? 16.613 0.408 -29.982 1.00 85.81 108 ASP A CA 1
ATOM 847 C C . ASP A 1 108 ? 15.830 -0.511 -29.032 1.00 85.81 108 ASP A C 1
ATOM 849 O O . ASP A 1 108 ? 14.881 -0.123 -28.341 1.00 85.81 108 ASP A O 1
ATOM 853 N N . SER A 1 109 ? 16.237 -1.776 -29.026 1.00 82.00 109 SER A N 1
ATOM 854 C CA . SER A 1 109 ? 15.592 -2.828 -28.255 1.00 82.00 109 SER A CA 1
ATOM 855 C C . SER A 1 109 ? 16.154 -2.978 -26.845 1.00 82.00 109 SER A C 1
ATOM 857 O O . SER A 1 109 ? 15.514 -3.631 -26.024 1.00 82.00 109 SER A O 1
ATOM 859 N N . ASN A 1 110 ? 17.295 -2.348 -26.554 1.00 87.88 110 ASN A N 1
ATOM 860 C CA . ASN A 1 110 ? 17.975 -2.423 -25.269 1.00 87.88 110 ASN A CA 1
ATOM 861 C C . ASN A 1 110 ? 17.898 -1.099 -24.491 1.00 87.88 110 ASN A C 1
ATOM 863 O O . ASN A 1 110 ? 18.807 -0.783 -23.728 1.00 87.88 110 ASN A O 1
ATOM 867 N N . THR A 1 111 ? 16.819 -0.330 -24.637 1.00 87.75 111 THR A N 1
ATOM 868 C CA . THR A 1 111 ? 16.597 0.898 -23.861 1.00 87.75 111 THR A CA 1
ATOM 869 C C . THR A 1 111 ? 15.356 0.765 -22.981 1.00 87.75 111 THR A C 1
ATOM 871 O O . THR A 1 111 ? 14.271 0.431 -23.452 1.00 87.75 111 THR A O 1
ATOM 874 N N . ALA A 1 112 ? 15.525 1.018 -21.679 1.00 87.56 112 ALA A N 1
ATOM 875 C CA . ALA A 1 112 ? 14.429 1.048 -20.718 1.00 87.56 112 ALA A CA 1
ATOM 876 C C . ALA A 1 112 ? 13.785 2.438 -20.716 1.00 87.56 112 ALA A C 1
ATOM 878 O O . ALA A 1 112 ? 14.476 3.439 -20.521 1.00 87.56 112 ALA A O 1
ATOM 879 N N . ILE A 1 113 ? 12.466 2.493 -20.899 1.00 87.94 113 ILE A N 1
ATOM 880 C CA . ILE A 1 113 ? 11.691 3.734 -20.823 1.00 87.94 113 ILE A CA 1
ATOM 881 C C . ILE A 1 113 ? 10.983 3.760 -19.472 1.00 87.94 113 ILE A C 1
ATOM 883 O O . ILE A 1 113 ? 10.208 2.860 -19.156 1.00 87.94 113 ILE A O 1
ATOM 887 N N . VAL A 1 114 ? 11.244 4.795 -18.673 1.00 85.88 114 VAL A N 1
ATOM 888 C CA . VAL A 1 114 ? 10.652 4.957 -17.341 1.00 85.88 114 VAL A CA 1
ATOM 889 C C . VAL A 1 114 ? 9.873 6.263 -17.302 1.00 85.88 114 VAL A C 1
ATOM 891 O O . VAL A 1 114 ? 10.406 7.322 -17.626 1.00 85.88 114 VAL A O 1
ATOM 894 N N . VAL A 1 115 ? 8.611 6.188 -16.883 1.00 83.56 115 VAL A N 1
ATOM 895 C CA . VAL A 1 115 ? 7.780 7.361 -16.605 1.00 83.56 115 VAL A CA 1
ATOM 896 C C . VAL A 1 115 ? 7.694 7.515 -15.096 1.00 83.56 115 VAL A C 1
ATOM 898 O O . VAL A 1 115 ? 7.192 6.631 -14.406 1.00 83.56 115 VAL A O 1
ATOM 901 N N . ILE A 1 116 ? 8.207 8.631 -14.586 1.00 80.44 116 ILE A N 1
ATOM 902 C CA . ILE A 1 116 ? 8.184 8.942 -13.158 1.00 80.44 116 ILE A CA 1
ATOM 903 C C . ILE A 1 116 ? 7.162 10.052 -12.951 1.00 80.44 116 ILE A C 1
ATOM 905 O O . ILE A 1 116 ? 7.380 11.189 -13.364 1.00 80.44 116 ILE A O 1
ATOM 909 N N . ASP A 1 117 ? 6.042 9.714 -12.318 1.00 78.62 117 ASP A N 1
ATOM 910 C CA . ASP A 1 117 ? 5.082 10.712 -11.863 1.00 78.62 117 ASP A CA 1
ATOM 911 C C . ASP A 1 117 ? 5.631 11.416 -10.610 1.00 78.62 117 ASP A C 1
ATOM 913 O O . ASP A 1 117 ? 5.845 10.806 -9.560 1.00 78.62 117 ASP A O 1
ATOM 917 N N . GLY A 1 118 ? 5.880 12.718 -10.746 1.00 74.38 118 GLY A N 1
ATOM 918 C CA . GLY A 1 118 ? 6.447 13.578 -9.714 1.00 74.38 118 GLY A CA 1
ATOM 919 C C . GLY A 1 118 ? 5.447 14.129 -8.702 1.00 74.38 118 GLY A C 1
ATOM 920 O O . GLY A 1 118 ? 5.824 15.007 -7.928 1.00 74.38 118 GLY A O 1
ATOM 921 N N . THR A 1 119 ? 4.204 13.637 -8.672 1.00 64.88 119 THR A N 1
ATOM 922 C CA . THR A 1 119 ? 3.117 14.168 -7.825 1.00 64.88 119 THR A CA 1
ATOM 923 C C . THR A 1 119 ? 3.471 14.282 -6.327 1.00 64.88 119 THR A C 1
ATOM 925 O O . THR A 1 119 ? 2.865 15.080 -5.614 1.00 64.88 119 THR A O 1
ATOM 928 N N . TYR A 1 120 ? 4.498 13.571 -5.839 1.00 53.16 120 TYR A N 1
ATOM 929 C CA . TYR A 1 120 ? 4.981 13.663 -4.452 1.00 53.16 120 TYR A CA 1
ATOM 930 C C . TYR A 1 120 ? 6.497 13.882 -4.303 1.00 53.16 120 TYR A C 1
ATOM 932 O O . TYR A 1 120 ? 7.038 13.654 -3.222 1.00 53.16 120 TYR A O 1
ATOM 940 N N . LEU A 1 121 ? 7.196 14.348 -5.348 1.00 58.47 121 LEU A N 1
ATOM 941 C CA . LEU A 1 121 ? 8.632 14.680 -5.264 1.00 58.47 121 LEU A CA 1
ATOM 942 C C . LEU A 1 121 ? 8.921 15.880 -4.337 1.00 58.47 121 LEU A C 1
ATOM 944 O O . LEU A 1 121 ? 10.065 16.083 -3.944 1.00 58.47 121 LEU A O 1
ATOM 948 N N . TYR A 1 122 ? 7.890 16.635 -3.946 1.00 49.41 122 TYR A N 1
ATOM 949 C CA . TYR A 1 122 ? 7.968 17.774 -3.030 1.00 49.41 122 TYR A CA 1
ATOM 950 C C . TYR A 1 122 ? 7.018 17.573 -1.838 1.00 49.41 122 TYR A C 1
ATOM 952 O O . TYR A 1 122 ? 5.926 18.133 -1.780 1.00 49.41 122 TYR A O 1
ATOM 960 N N . ILE A 1 123 ? 7.417 16.751 -0.870 1.00 48.72 123 ILE A N 1
ATOM 961 C CA . ILE A 1 123 ? 6.850 16.824 0.482 1.00 48.72 123 ILE A CA 1
ATOM 962 C C . ILE A 1 123 ? 8.028 17.020 1.431 1.00 48.72 123 ILE A C 1
ATOM 964 O O . ILE A 1 123 ? 8.675 16.054 1.835 1.00 48.72 123 ILE A O 1
ATOM 968 N N . GLN A 1 124 ? 8.333 18.289 1.693 1.00 37.00 124 GLN A N 1
ATOM 969 C CA . GLN A 1 124 ? 9.256 18.733 2.733 1.00 37.00 124 GLN A CA 1
ATOM 970 C C . GLN A 1 124 ? 8.458 19.079 3.991 1.00 37.00 124 GLN A C 1
ATOM 972 O O . GLN A 1 124 ? 7.344 19.634 3.834 1.00 37.00 124 GLN A O 1
#

Secondary structure (DSSP, 8-state):
--SS-HHHHHHHHHHHHTS----BTTB-HHHHHHHHHHHHHH---HHHHHHHTT-S-HHHHHHHHHHHHHHIIIIIHHHHTSTTSS-HHHHHHHH--HHHHHHHSTT-SS--------TTS---

Nearest PDB structures (foldseek):
  8btg-assembly1_E  TM=5.956E-01  e=1.887E+00  Bacillus subtilis
  8s0t-assembly1_I  TM=3.660E-01  e=9.392E+00  Homo sapiens

Mean predicted aligned error: 8.02 Å

Radius of gyration: 19.24 Å; Cα contacts (8 Å, |Δi|>4): 108; chains: 1; bounding box: 37×32×53 Å

pLDDT: mean 84.32, std 12.12, range [37.0, 97.19]

Solvent-accessible surface area (backbone atoms only — not comparable to full-atom values): 7547 Å² total; per-residue (Å²): 119,60,89,61,55,73,67,56,47,51,56,61,47,55,59,49,70,86,41,93,70,73,67,48,101,91,40,47,70,66,55,34,50,50,52,41,36,32,37,72,69,65,67,58,54,50,60,57,50,10,62,78,69,74,44,96,37,41,66,56,43,51,53,34,42,52,54,48,51,54,44,39,61,72,50,41,32,51,66,72,72,32,86,80,44,63,51,70,65,52,40,30,76,76,67,46,52,75,66,57,27,48,75,77,46,83,57,46,82,88,58,68,77,81,87,81,84,62,92,67,78,79,79,128